Protein AF-A0A258LQA0-F1 (afdb_monomer_lite)

Sequence (66 aa):
LTVDLEKQQVITPDGTAYSFDVAPFRKHCLINGLDDIGLTLQHADKIKAYEAERILKMPWLTTQLP

Structure (mmCIF, N/CA/C/O backbone):
data_AF-A0A258LQA0-F1
#
_entry.id   AF-A0A258LQA0-F1
#
loop_
_atom_site.group_PDB
_atom_site.id
_atom_site.type_symbol
_atom_site.label_atom_id
_atom_site.label_alt_id
_atom_site.label_comp_id
_atom_site.label_asym_id
_atom_site.label_entity_id
_atom_site.label_seq_id
_atom_site.pdbx_PDB_ins_code
_atom_site.Cartn_x
_atom_site.Cartn_y
_atom_site.Cartn_z
_atom_site.occupancy
_atom_site.B_iso_or_equiv
_atom_site.auth_seq_id
_atom_site.auth_comp_id
_atom_site.auth_asym_id
_atom_site.auth_atom_id
_atom_site.pdbx_PDB_model_num
ATOM 1 N N . LEU A 1 1 ? -7.308 0.506 25.035 1.00 94.94 1 LEU A N 1
ATOM 2 C CA . LEU A 1 1 ? -8.014 0.668 23.749 1.00 94.94 1 LEU A CA 1
ATOM 3 C C . LEU A 1 1 ? -7.121 0.061 22.686 1.00 94.94 1 LEU A C 1
ATOM 5 O O . LEU A 1 1 ? -5.965 0.462 22.613 1.00 94.94 1 LEU A O 1
ATOM 9 N N . THR A 1 2 ? -7.632 -0.895 21.922 1.00 98.06 2 THR A N 1
ATOM 10 C CA . THR A 1 2 ? -6.895 -1.586 20.857 1.00 98.06 2 THR A CA 1
ATOM 11 C C . THR A 1 2 ? -7.657 -1.411 19.552 1.00 98.06 2 THR A C 1
ATOM 13 O O . THR A 1 2 ? -8.877 -1.547 19.536 1.00 98.06 2 THR A O 1
ATOM 16 N N . VAL A 1 3 ? -6.952 -1.106 18.465 1.00 97.56 3 VAL A N 1
ATOM 17 C CA . VAL A 1 3 ? -7.535 -1.016 17.121 1.00 97.56 3 VAL A CA 1
ATOM 18 C C . VAL A 1 3 ? -6.927 -2.133 16.283 1.00 97.56 3 VAL A C 1
ATOM 20 O O . VAL A 1 3 ? -5.739 -2.098 15.975 1.00 97.56 3 VAL A O 1
ATOM 23 N N . ASP A 1 4 ? -7.731 -3.140 15.960 1.00 97.69 4 ASP A N 1
ATOM 24 C CA . ASP A 1 4 ? -7.342 -4.297 15.156 1.00 97.69 4 ASP A CA 1
ATOM 25 C C . ASP A 1 4 ? -7.857 -4.089 13.727 1.00 97.69 4 ASP A C 1
ATOM 27 O O . ASP A 1 4 ? -9.043 -4.258 13.437 1.00 97.69 4 ASP A O 1
ATOM 31 N N . LEU A 1 5 ? -6.967 -3.673 12.826 1.00 98.06 5 LEU A N 1
ATOM 32 C CA . LEU A 1 5 ? -7.317 -3.430 11.428 1.00 98.06 5 LEU A CA 1
ATOM 33 C C . LEU A 1 5 ? -7.556 -4.732 10.645 1.00 98.06 5 LEU A C 1
ATOM 35 O O . LEU A 1 5 ? -8.355 -4.743 9.706 1.00 98.06 5 LEU A O 1
ATOM 39 N N . GLU A 1 6 ? -6.910 -5.837 11.022 1.00 96.94 6 GLU A N 1
ATOM 40 C CA . GLU A 1 6 ? -7.103 -7.131 10.360 1.00 96.94 6 GLU A CA 1
ATOM 41 C C . GLU A 1 6 ? -8.517 -7.658 10.592 1.00 96.94 6 GLU A C 1
ATOM 43 O O . GLU A 1 6 ? -9.180 -8.079 9.638 1.00 96.94 6 GLU A O 1
ATOM 48 N N . LYS A 1 7 ? -9.016 -7.549 11.825 1.00 97.62 7 LYS A N 1
ATOM 49 C CA . LYS A 1 7 ? -10.398 -7.905 12.185 1.00 97.62 7 LYS A CA 1
ATOM 50 C C . LYS A 1 7 ? -11.397 -6.773 11.966 1.00 97.62 7 LYS A C 1
ATOM 52 O O . LYS A 1 7 ? -12.595 -7.021 12.020 1.00 97.62 7 LYS A O 1
ATOM 57 N N . GLN A 1 8 ? -10.911 -5.563 11.693 1.00 98.31 8 GLN A N 1
ATOM 58 C CA . GLN A 1 8 ? -11.693 -4.329 11.602 1.00 98.31 8 GLN A CA 1
ATOM 59 C C . GLN A 1 8 ? -12.539 -4.077 12.858 1.00 98.31 8 GLN A C 1
ATOM 61 O O . GLN A 1 8 ? -13.754 -3.878 12.799 1.00 98.31 8 GLN A O 1
ATOM 66 N N . GLN A 1 9 ? -11.875 -4.117 14.015 1.00 98.44 9 GLN A N 1
ATOM 67 C CA . GLN A 1 9 ? -12.500 -3.932 15.319 1.00 98.44 9 GLN A CA 1
ATOM 68 C C . GLN A 1 9 ? -11.771 -2.898 16.174 1.00 98.44 9 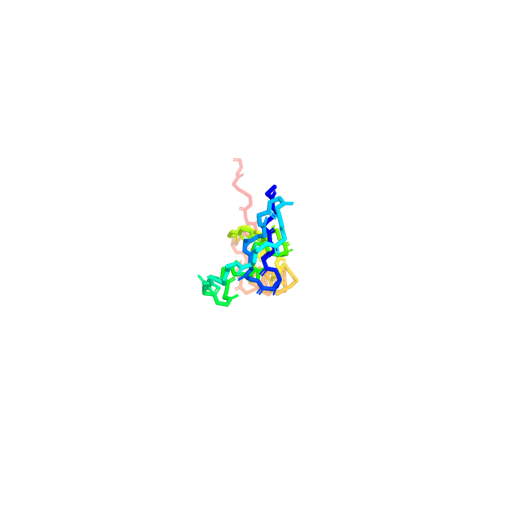GLN A C 1
ATOM 70 O O . GLN A 1 9 ? -10.542 -2.839 16.214 1.00 98.44 9 GLN A O 1
ATOM 75 N N . VAL A 1 10 ? -12.545 -2.115 16.918 1.00 98.44 10 VAL A N 1
ATOM 76 C CA . VAL A 1 10 ? -12.063 -1.320 18.049 1.00 98.44 10 VAL A CA 1
ATOM 77 C C . VAL A 1 10 ? -12.459 -2.046 19.330 1.00 98.44 10 VAL A C 1
ATOM 79 O O . VAL A 1 10 ? -13.642 -2.283 19.563 1.00 98.44 10 VAL A O 1
ATOM 82 N N . ILE A 1 11 ? -11.471 -2.406 20.147 1.00 98.50 11 ILE A N 1
ATOM 83 C CA . ILE A 1 11 ? -11.641 -3.167 21.388 1.00 98.50 11 ILE A CA 1
ATOM 84 C C . ILE A 1 11 ? -11.349 -2.242 22.574 1.00 98.50 11 ILE A C 1
ATOM 86 O O . ILE A 1 11 ? -10.238 -1.712 22.729 1.00 98.50 11 ILE A O 1
ATOM 90 N N . THR A 1 12 ? -12.355 -2.008 23.410 1.00 98.00 12 THR A N 1
ATOM 91 C CA . THR A 1 12 ? -12.250 -1.172 24.614 1.00 98.00 12 THR A CA 1
ATOM 92 C C . THR A 1 12 ? -11.536 -1.915 25.755 1.00 98.00 12 THR A C 1
ATOM 94 O O . THR A 1 12 ? -11.368 -3.133 25.695 1.00 98.00 12 THR A O 1
ATOM 97 N N . PRO A 1 13 ? -11.048 -1.211 26.799 1.00 97.75 13 PRO A N 1
ATOM 98 C CA . PRO A 1 13 ? -10.320 -1.850 27.905 1.00 97.75 13 PRO A CA 1
ATOM 99 C C . PRO A 1 13 ? -11.108 -2.923 28.673 1.00 97.75 13 PRO A C 1
ATOM 101 O O . PRO A 1 13 ? -10.500 -3.797 29.278 1.00 97.75 13 PRO A O 1
ATOM 104 N N . ASP A 1 14 ? -12.437 -2.855 28.648 1.00 97.25 14 ASP A N 1
ATOM 105 C CA . ASP A 1 14 ? -13.360 -3.836 29.234 1.00 97.25 14 ASP A CA 1
ATOM 106 C C . ASP A 1 14 ? -13.644 -5.040 28.308 1.00 97.25 14 ASP A C 1
ATOM 108 O O . ASP A 1 14 ? -14.379 -5.947 28.688 1.00 97.25 14 ASP A O 1
ATOM 112 N N . GLY A 1 15 ? -13.057 -5.070 27.106 1.00 96.94 15 GLY A N 1
ATOM 113 C CA . GLY A 1 15 ? -13.178 -6.164 26.139 1.00 96.94 15 GLY A CA 1
ATOM 114 C C . GLY A 1 15 ? -14.328 -6.027 25.139 1.00 96.94 15 GLY A C 1
ATOM 115 O O . GLY A 1 15 ? -14.446 -6.871 24.249 1.00 96.94 15 GLY A O 1
ATOM 116 N N . THR A 1 16 ? -15.150 -4.977 25.227 1.00 98.31 16 THR A N 1
ATOM 117 C CA . THR A 1 16 ? -16.221 -4.740 24.245 1.00 98.31 16 THR A CA 1
ATOM 118 C C . THR A 1 16 ? -15.627 -4.443 22.863 1.00 98.31 16 THR A C 1
ATOM 120 O O . THR A 1 16 ? -14.705 -3.637 22.730 1.00 98.31 16 THR A O 1
ATOM 123 N N . ALA A 1 17 ? -16.148 -5.097 21.820 1.00 98.38 17 ALA A N 1
ATOM 124 C CA . ALA A 1 17 ? -15.660 -4.968 20.448 1.00 98.38 17 ALA A CA 1
ATOM 125 C C . ALA A 1 17 ? -16.690 -4.279 19.543 1.00 98.38 17 ALA A C 1
ATOM 127 O O . ALA A 1 17 ? -17.844 -4.699 19.461 1.00 98.38 17 ALA A O 1
ATOM 128 N N . TYR A 1 18 ? -16.244 -3.256 18.817 1.00 98.62 18 TYR A N 1
ATOM 129 C CA . TYR A 1 18 ? -17.042 -2.508 17.846 1.00 98.62 18 TYR A CA 1
ATOM 130 C C . TYR A 1 18 ? -16.467 -2.711 16.451 1.00 98.62 18 TYR A C 1
ATOM 132 O O . TYR A 1 18 ? -15.275 -2.494 16.242 1.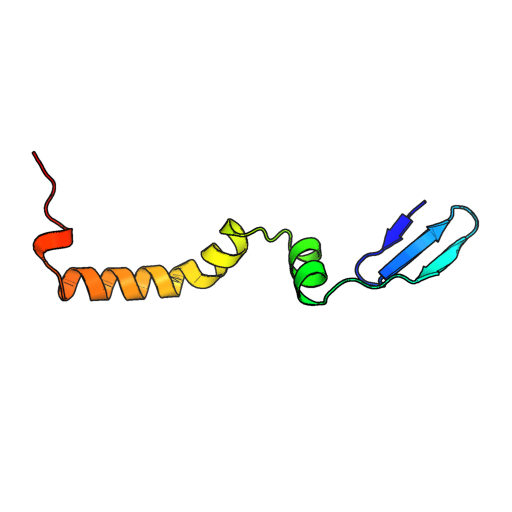00 98.62 18 TYR A O 1
ATOM 140 N N . SER A 1 19 ? -17.305 -3.123 15.501 1.00 98.38 19 SER A N 1
ATOM 141 C CA . SER A 1 19 ? -16.871 -3.327 14.115 1.00 98.38 19 SER A CA 1
ATOM 142 C C . SER A 1 19 ? -16.846 -2.007 13.351 1.00 98.38 19 SER A C 1
ATOM 144 O O . SER A 1 19 ? -17.663 -1.120 13.604 1.00 98.38 19 SER A O 1
ATOM 146 N N . PHE A 1 20 ? -15.925 -1.894 12.403 1.00 98.31 20 PHE A N 1
ATOM 147 C CA . PHE A 1 20 ? -15.885 -0.805 11.434 1.00 98.31 20 PHE A CA 1
ATOM 148 C C . PHE A 1 20 ? -15.572 -1.352 10.043 1.00 98.31 20 PHE A C 1
ATOM 150 O O . PHE A 1 20 ? -15.112 -2.481 9.902 1.00 98.31 20 PHE A O 1
ATOM 157 N N . ASP A 1 21 ? -15.777 -0.524 9.023 1.00 98.06 21 ASP A N 1
ATOM 158 C CA . ASP A 1 21 ? -15.454 -0.867 7.644 1.00 98.06 21 ASP A CA 1
ATOM 159 C C . ASP A 1 21 ? -14.380 0.061 7.083 1.00 98.06 21 ASP A C 1
ATOM 161 O O . ASP A 1 21 ? -14.384 1.276 7.299 1.00 98.06 21 ASP A O 1
ATOM 165 N N . VAL A 1 22 ? -13.470 -0.518 6.306 1.00 97.44 22 VAL A N 1
ATOM 166 C CA . VAL A 1 22 ? -12.502 0.202 5.482 1.00 97.44 22 VAL A CA 1
ATOM 167 C C . VAL A 1 22 ? -12.490 -0.408 4.084 1.00 97.44 22 VAL A C 1
ATOM 169 O O . VAL A 1 22 ? -12.608 -1.618 3.903 1.00 97.44 22 VAL A O 1
ATOM 172 N N . ALA A 1 23 ? -12.295 0.436 3.069 1.00 98.19 23 ALA A N 1
ATOM 173 C CA . ALA A 1 23 ? -12.150 -0.031 1.695 1.00 98.19 23 ALA A CA 1
ATOM 174 C C . ALA A 1 23 ? -11.008 -1.071 1.588 1.00 98.19 23 ALA A C 1
ATOM 176 O O . ALA A 1 23 ? -9.905 -0.787 2.072 1.00 98.19 23 ALA A O 1
ATOM 177 N N . PRO A 1 24 ? -11.206 -2.224 0.913 1.00 98.12 24 PRO A N 1
ATOM 178 C CA . PRO A 1 24 ? -10.221 -3.312 0.880 1.00 98.12 24 PRO A CA 1
ATOM 179 C C . PRO A 1 24 ? -8.820 -2.875 0.446 1.00 98.12 24 PRO A C 1
ATOM 181 O O . PRO A 1 24 ? -7.828 -3.285 1.042 1.00 98.12 24 PRO A O 1
ATOM 184 N N . PHE A 1 25 ? -8.738 -1.981 -0.544 1.00 97.19 25 PHE A N 1
ATOM 185 C CA . PHE A 1 25 ? -7.470 -1.420 -1.003 1.00 97.19 25 PHE A CA 1
ATOM 186 C C . PHE A 1 25 ? -6.754 -0.618 0.093 1.00 97.19 25 PHE A C 1
ATOM 188 O O . PHE A 1 25 ? -5.572 -0.827 0.339 1.00 97.19 25 PHE A O 1
ATOM 195 N N . ARG A 1 26 ? -7.477 0.239 0.828 1.00 97.50 26 ARG A N 1
ATOM 196 C CA . ARG A 1 26 ? -6.886 0.997 1.942 1.00 97.50 26 ARG A CA 1
ATOM 197 C C . ARG A 1 26 ? -6.433 0.076 3.070 1.00 97.50 26 ARG A C 1
ATOM 199 O O . ARG A 1 26 ? -5.357 0.297 3.613 1.00 97.50 26 ARG A O 1
ATOM 206 N N . LYS A 1 27 ? -7.211 -0.965 3.399 1.00 98.00 27 LYS A N 1
ATOM 207 C CA . LYS A 1 27 ? -6.795 -1.988 4.374 1.00 98.00 27 LYS A CA 1
ATOM 208 C C . LYS A 1 27 ? -5.4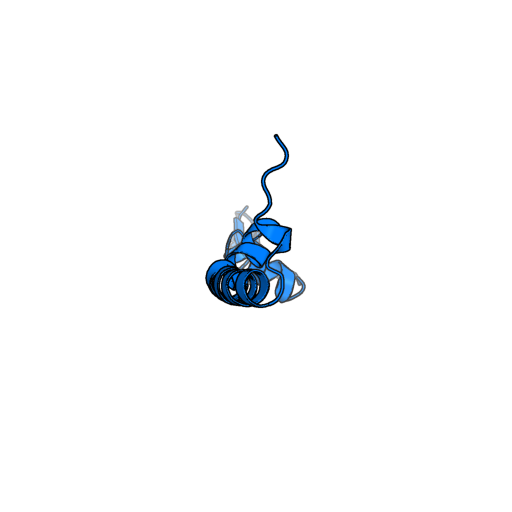87 -2.642 3.942 1.00 98.00 27 LYS A C 1
ATOM 210 O O . LYS A 1 27 ? -4.567 -2.724 4.744 1.00 98.00 27 LYS A O 1
ATOM 215 N N . HIS A 1 28 ? -5.394 -3.067 2.682 1.00 97.56 28 HIS A N 1
ATOM 216 C CA . HIS A 1 28 ? -4.177 -3.656 2.133 1.00 97.56 28 HIS A CA 1
ATOM 217 C C . HIS A 1 28 ? -2.976 -2.713 2.276 1.00 97.56 28 HIS A C 1
ATOM 219 O O . HIS A 1 28 ? -1.947 -3.138 2.798 1.00 97.56 28 HIS A O 1
ATOM 225 N N . CYS A 1 29 ? -3.120 -1.441 1.891 1.00 97.94 29 CYS A N 1
ATOM 226 C CA . CYS A 1 29 ? -2.042 -0.463 2.018 1.00 97.94 29 CYS A CA 1
ATOM 227 C C . CYS A 1 29 ? -1.607 -0.262 3.474 1.00 97.94 29 CYS A C 1
ATOM 229 O O . CYS A 1 29 ? -0.421 -0.340 3.771 1.00 97.94 29 CYS A O 1
ATOM 231 N N . LEU A 1 30 ? -2.555 -0.078 4.395 1.00 97.38 30 LEU A N 1
ATOM 232 C CA . LEU A 1 30 ? -2.265 0.136 5.815 1.00 97.38 30 LEU A CA 1
ATOM 233 C C . LEU A 1 30 ? -1.600 -1.080 6.477 1.00 97.38 30 LEU A C 1
ATOM 235 O O . LEU A 1 30 ? -0.669 -0.909 7.256 1.00 97.38 30 LEU A O 1
ATOM 239 N N . ILE A 1 31 ? -2.047 -2.298 6.152 1.00 97.50 31 ILE A N 1
ATOM 240 C CA . ILE A 1 31 ? -1.470 -3.540 6.691 1.00 97.50 31 ILE A CA 1
ATOM 241 C C . ILE A 1 31 ? -0.046 -3.771 6.173 1.00 97.50 31 ILE A C 1
ATOM 243 O O . ILE A 1 31 ? 0.811 -4.227 6.922 1.00 97.50 31 ILE A O 1
ATOM 247 N N . ASN A 1 32 ? 0.220 -3.449 4.905 1.00 96.94 32 ASN A N 1
ATOM 248 C CA . ASN A 1 32 ? 1.517 -3.701 4.270 1.00 96.94 32 ASN A CA 1
ATOM 249 C C . ASN A 1 32 ? 2.463 -2.487 4.306 1.00 96.94 32 ASN A C 1
ATOM 251 O O . ASN A 1 32 ? 3.552 -2.555 3.742 1.00 96.94 32 ASN A O 1
ATOM 255 N N . GLY A 1 33 ? 2.058 -1.377 4.933 1.00 96.56 33 GLY A N 1
ATOM 256 C CA . GLY A 1 33 ? 2.848 -0.143 4.983 1.00 96.56 33 GLY A CA 1
ATOM 257 C C . GLY A 1 33 ? 3.078 0.503 3.612 1.00 96.56 33 GLY A C 1
ATOM 258 O O . GLY A 1 33 ? 4.142 1.069 3.380 1.00 96.56 33 GLY A O 1
ATOM 259 N N . LEU A 1 34 ? 2.118 0.385 2.691 1.00 98.00 34 LEU A N 1
ATOM 260 C CA . LEU A 1 34 ? 2.238 0.895 1.324 1.00 98.00 34 LEU A CA 1
ATOM 261 C C . LEU A 1 34 ? 1.688 2.319 1.217 1.00 98.00 34 LEU A C 1
ATOM 263 O O . LEU A 1 34 ? 0.541 2.583 1.582 1.00 98.00 34 LEU A O 1
ATOM 267 N N . ASP A 1 35 ? 2.490 3.201 0.637 1.00 97.25 35 ASP A N 1
ATOM 268 C CA . ASP A 1 35 ? 2.091 4.501 0.103 1.00 97.25 35 ASP A CA 1
ATOM 269 C C . ASP A 1 35 ? 2.170 4.486 -1.438 1.00 97.25 35 ASP A C 1
ATOM 271 O O . ASP A 1 35 ? 2.401 3.441 -2.052 1.00 97.25 35 ASP A O 1
ATOM 275 N N . ASP A 1 36 ? 1.974 5.634 -2.089 1.00 97.06 36 ASP A N 1
ATOM 276 C CA . ASP A 1 36 ? 2.016 5.728 -3.55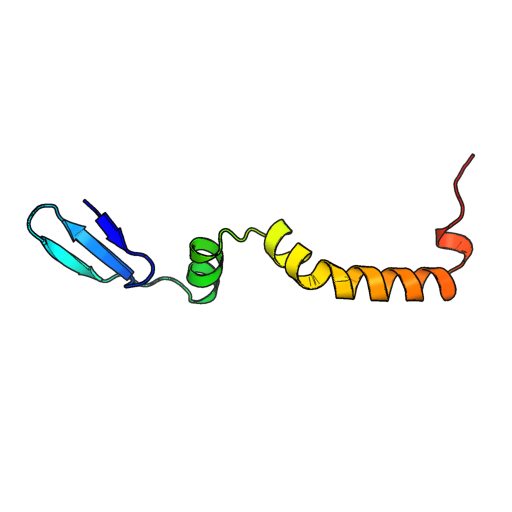6 1.00 97.06 36 ASP A CA 1
ATOM 277 C C . ASP A 1 36 ? 3.387 5.322 -4.134 1.00 97.06 36 ASP A C 1
ATOM 279 O O . ASP A 1 36 ? 3.472 4.703 -5.203 1.00 97.06 36 ASP A O 1
ATOM 283 N N . ILE A 1 37 ? 4.474 5.618 -3.411 1.00 97.00 37 ILE A N 1
ATOM 284 C CA . ILE A 1 37 ? 5.833 5.219 -3.793 1.00 97.00 37 ILE A CA 1
ATOM 285 C C . ILE A 1 37 ? 5.999 3.707 -3.620 1.00 97.00 37 ILE A C 1
ATOM 287 O O . ILE A 1 37 ? 6.457 3.036 -4.543 1.00 97.00 37 ILE A O 1
ATOM 291 N N . GLY A 1 38 ? 5.590 3.149 -2.484 1.00 96.75 38 GLY A N 1
ATOM 292 C CA . GLY A 1 38 ? 5.629 1.720 -2.187 1.00 96.75 38 GLY A CA 1
ATOM 293 C C . GLY A 1 38 ? 4.830 0.902 -3.197 1.00 96.75 38 GLY A C 1
ATOM 294 O O . GLY A 1 38 ? 5.339 -0.094 -3.711 1.00 96.75 38 GLY A O 1
ATOM 295 N N . LEU A 1 39 ? 3.630 1.360 -3.561 1.00 97.25 39 LEU A N 1
ATOM 296 C CA . LEU A 1 39 ? 2.820 0.770 -4.632 1.00 97.25 39 LEU A CA 1
ATOM 297 C C . LEU A 1 39 ? 3.553 0.802 -5.977 1.00 97.25 39 LEU A C 1
ATOM 299 O O . LEU A 1 39 ? 3.578 -0.196 -6.693 1.00 97.25 39 LEU A O 1
ATOM 303 N N . THR A 1 40 ? 4.208 1.916 -6.306 1.00 96.81 40 THR A N 1
ATOM 304 C CA . THR A 1 40 ? 5.014 2.027 -7.531 1.00 96.81 40 THR A CA 1
ATOM 305 C C . THR A 1 40 ? 6.204 1.061 -7.511 1.00 96.81 40 THR A C 1
ATOM 307 O O . THR A 1 40 ? 6.490 0.391 -8.507 1.00 96.81 40 THR A O 1
ATOM 310 N N . LEU A 1 41 ? 6.881 0.928 -6.368 1.00 96.62 41 LEU A N 1
ATOM 311 C CA . LEU A 1 41 ? 8.044 0.054 -6.199 1.00 96.62 41 LEU A CA 1
ATOM 312 C C . LEU A 1 41 ? 7.698 -1.437 -6.291 1.00 96.62 41 LEU A C 1
ATOM 314 O O . LEU A 1 41 ? 8.556 -2.223 -6.693 1.00 96.62 41 LEU A O 1
ATOM 318 N N . GLN A 1 42 ? 6.445 -1.837 -6.049 1.00 96.81 42 GLN A N 1
ATOM 319 C CA . GLN A 1 42 ? 5.983 -3.203 -6.348 1.00 96.81 42 GLN A CA 1
ATOM 320 C C . GLN A 1 42 ? 6.101 -3.561 -7.840 1.00 96.81 42 GLN A C 1
ATOM 322 O O . GLN A 1 42 ? 6.039 -4.734 -8.214 1.00 96.81 42 GLN A O 1
ATOM 327 N N . HIS A 1 43 ? 6.286 -2.571 -8.713 1.00 97.38 43 HIS A N 1
ATOM 328 C CA . HIS A 1 43 ? 6.485 -2.756 -10.146 1.00 97.38 43 HIS A CA 1
ATOM 329 C C . HIS A 1 43 ? 7.924 -2.499 -10.603 1.00 97.38 43 HIS A C 1
ATOM 331 O O . HIS A 1 43 ? 8.162 -2.453 -11.810 1.00 97.38 43 HIS A O 1
ATOM 337 N N . ALA A 1 44 ? 8.888 -2.385 -9.682 1.00 97.44 44 ALA A N 1
ATOM 338 C CA . ALA A 1 44 ? 10.271 -2.013 -9.988 1.00 97.44 44 ALA A CA 1
ATOM 339 C C . ALA A 1 44 ? 10.889 -2.842 -11.126 1.00 97.44 44 ALA A C 1
ATOM 341 O O . ALA A 1 44 ? 11.505 -2.278 -12.025 1.00 97.44 44 ALA A O 1
ATOM 342 N N . ASP A 1 45 ? 10.689 -4.160 -11.149 1.00 98.00 45 ASP A N 1
ATOM 343 C CA . ASP A 1 45 ? 11.280 -5.002 -12.196 1.00 98.00 45 ASP A CA 1
ATOM 344 C C . ASP A 1 45 ? 10.601 -4.830 -13.560 1.00 98.00 45 ASP A C 1
ATOM 346 O O . ASP A 1 45 ? 11.274 -4.852 -14.591 1.00 98.00 45 ASP A O 1
ATOM 350 N N . LYS A 1 46 ? 9.287 -4.569 -13.586 1.00 98.12 46 LYS A N 1
ATOM 351 C CA . LYS A 1 46 ? 8.572 -4.223 -14.826 1.00 98.12 46 LYS A CA 1
ATOM 352 C C . LYS A 1 46 ? 9.024 -2.867 -15.359 1.00 98.12 46 LYS A C 1
ATOM 354 O O . LYS A 1 46 ? 9.218 -2.730 -16.563 1.00 98.12 46 LYS A O 1
ATOM 359 N N . ILE A 1 47 ? 9.209 -1.893 -14.468 1.00 97.25 47 ILE A N 1
ATOM 360 C CA . ILE A 1 47 ? 9.727 -0.564 -14.806 1.00 97.25 47 ILE A CA 1
ATOM 361 C C . ILE A 1 47 ? 11.130 -0.701 -15.404 1.00 97.25 47 ILE A C 1
ATOM 363 O O . ILE A 1 47 ? 11.346 -0.240 -16.519 1.00 97.25 47 ILE A O 1
ATOM 367 N N . LYS A 1 48 ? 12.043 -1.428 -14.744 1.00 97.44 48 LYS A N 1
ATOM 368 C CA . LYS A 1 48 ? 13.399 -1.690 -15.263 1.00 97.44 48 LYS A CA 1
ATOM 369 C C . LYS A 1 48 ? 13.379 -2.353 -16.641 1.00 97.44 48 LYS A C 1
ATOM 371 O O . LYS A 1 48 ? 14.117 -1.934 -17.527 1.00 97.44 48 LYS A O 1
ATOM 376 N N . ALA A 1 49 ? 12.548 -3.380 -16.831 1.00 98.12 49 ALA A N 1
ATOM 377 C CA . ALA A 1 49 ? 12.441 -4.080 -18.111 1.00 98.12 49 ALA A CA 1
ATOM 378 C C . ALA A 1 49 ? 11.944 -3.148 -19.227 1.00 98.12 49 ALA A C 1
ATOM 380 O O . ALA A 1 49 ? 12.527 -3.108 -20.311 1.00 98.12 49 ALA A O 1
ATOM 381 N N . TYR A 1 50 ? 10.909 -2.359 -18.937 1.00 96.94 50 TYR A N 1
ATOM 382 C CA . TYR A 1 50 ? 10.389 -1.356 -19.858 1.00 96.94 50 TYR A CA 1
ATOM 383 C C . TYR A 1 50 ? 11.437 -0.286 -20.196 1.00 96.94 50 TYR A C 1
ATOM 385 O O . TYR A 1 50 ? 11.611 0.057 -21.363 1.00 96.94 50 TYR A O 1
ATOM 393 N N . GLU A 1 51 ? 12.162 0.232 -19.203 1.00 95.81 51 GLU A N 1
ATOM 394 C CA . GLU A 1 51 ? 13.202 1.24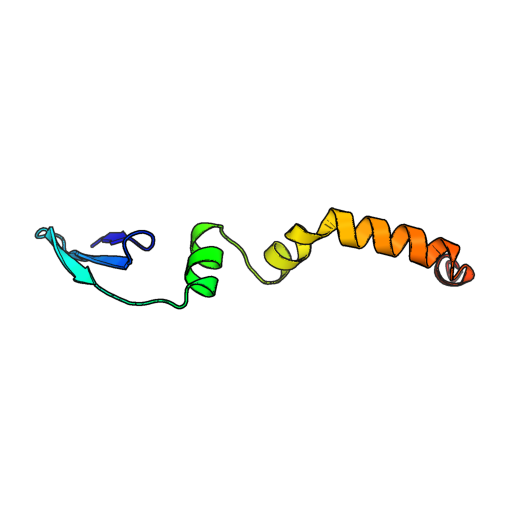4 -19.412 1.00 95.81 51 GLU A CA 1
ATOM 395 C C . GLU A 1 51 ? 14.368 0.713 -20.251 1.00 95.81 51 GLU A C 1
ATOM 397 O O . GLU A 1 51 ? 14.822 1.405 -21.166 1.00 95.81 51 GLU A O 1
ATOM 402 N N . ALA A 1 52 ? 14.798 -0.528 -20.011 1.00 95.56 52 ALA A N 1
ATOM 403 C CA . ALA A 1 52 ? 15.824 -1.184 -20.817 1.00 95.56 52 ALA A CA 1
ATOM 404 C C . ALA A 1 52 ? 15.400 -1.297 -22.291 1.00 95.56 52 ALA A C 1
ATOM 406 O O . ALA A 1 52 ? 16.160 -0.932 -23.188 1.00 95.56 52 ALA A O 1
ATOM 407 N N . GLU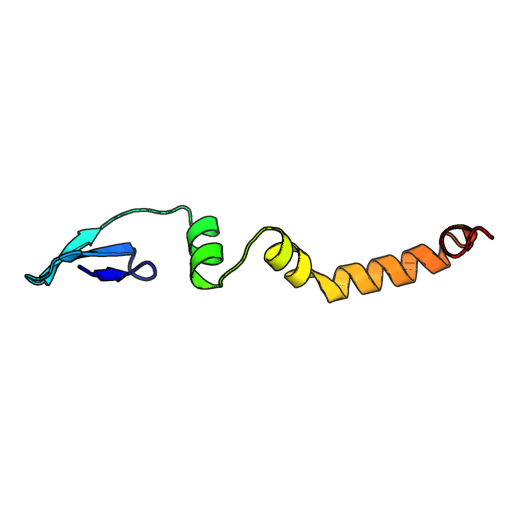 A 1 53 ? 14.167 -1.736 -22.557 1.00 97.06 53 GLU A N 1
ATOM 408 C CA . GLU A 1 53 ? 13.624 -1.806 -23.918 1.00 97.06 53 GLU A CA 1
ATOM 409 C C . GLU A 1 53 ? 13.496 -0.415 -24.557 1.00 97.06 53 GLU A C 1
ATOM 411 O O . GLU A 1 53 ? 13.816 -0.218 -25.734 1.00 97.06 53 GLU A O 1
ATOM 416 N N . ARG A 1 54 ? 13.048 0.573 -23.780 1.00 96.06 54 ARG A N 1
ATOM 417 C CA . ARG A 1 54 ? 12.842 1.946 -24.243 1.00 96.06 54 ARG A CA 1
ATOM 418 C C . ARG A 1 54 ? 14.150 2.602 -24.681 1.00 96.06 54 ARG A C 1
ATOM 420 O O . ARG A 1 54 ? 14.148 3.271 -25.711 1.00 96.06 54 ARG A O 1
ATOM 427 N N . ILE A 1 55 ? 15.252 2.387 -23.960 1.00 95.56 55 ILE A N 1
ATOM 428 C CA . ILE A 1 55 ? 16.579 2.905 -24.336 1.00 95.56 55 ILE A CA 1
ATOM 429 C C . ILE A 1 55 ? 17.039 2.330 -25.684 1.00 95.56 55 ILE A C 1
ATOM 431 O O . ILE A 1 55 ? 17.549 3.074 -26.519 1.00 95.56 55 ILE A O 1
ATOM 435 N N . LEU A 1 56 ? 16.796 1.039 -25.942 1.00 94.06 56 LEU A N 1
ATOM 436 C CA . LEU A 1 56 ? 17.139 0.410 -27.225 1.00 94.06 56 LEU A CA 1
ATOM 437 C C . LEU A 1 56 ? 16.319 0.982 -28.390 1.00 94.06 56 LEU A C 1
ATOM 439 O O . LEU A 1 56 ? 16.843 1.168 -29.487 1.00 94.06 56 LEU A O 1
ATOM 443 N N . LYS A 1 57 ? 15.033 1.274 -28.159 1.00 96.19 57 LYS A N 1
ATOM 444 C CA . LYS A 1 57 ? 14.130 1.845 -29.175 1.00 96.19 57 LYS A CA 1
ATOM 445 C C . LYS A 1 57 ? 14.328 3.344 -29.392 1.00 96.19 57 LYS A C 1
ATOM 447 O O . LYS A 1 57 ? 13.983 3.849 -30.458 1.00 96.19 57 LYS A O 1
ATOM 452 N N . MET A 1 58 ? 14.834 4.057 -28.389 1.00 94.88 58 MET A N 1
ATOM 453 C CA . MET A 1 58 ? 14.955 5.515 -28.385 1.00 94.88 58 MET A CA 1
ATOM 454 C C . MET A 1 58 ? 16.381 5.943 -27.991 1.00 94.88 58 MET A C 1
ATOM 456 O O . MET A 1 58 ? 16.586 6.444 -26.882 1.00 94.88 58 MET A O 1
ATOM 460 N N . PRO A 1 59 ? 17.377 5.804 -28.890 1.00 89.00 59 PRO A N 1
ATOM 461 C CA . PRO A 1 59 ? 18.790 6.032 -28.559 1.00 89.00 59 PRO A CA 1
ATOM 462 C C . PRO A 1 59 ? 19.134 7.458 -28.094 1.00 89.00 59 PRO A C 1
ATOM 464 O O . PRO A 1 59 ? 20.154 7.673 -27.448 1.00 89.00 59 PRO A O 1
ATOM 467 N N . TRP A 1 60 ? 18.287 8.451 -28.387 1.00 90.56 60 TRP A N 1
ATOM 468 C CA . TRP A 1 60 ? 18.470 9.831 -27.917 1.00 90.56 60 TRP A CA 1
ATOM 469 C C . TRP A 1 60 ? 18.195 10.015 -26.414 1.00 90.56 60 TRP A C 1
ATOM 471 O O . TRP A 1 60 ? 18.511 11.063 -25.862 1.00 90.56 60 TRP A O 1
ATOM 481 N N . LEU A 1 61 ? 17.606 9.025 -25.730 1.00 90.69 61 LEU A N 1
ATOM 482 C CA . LEU A 1 61 ? 17.369 9.090 -24.281 1.00 90.69 61 LEU A CA 1
ATOM 483 C C . LEU A 1 61 ? 18.653 8.956 -23.456 1.00 90.69 61 LEU A C 1
ATOM 485 O O . LEU A 1 61 ? 18.682 9.381 -22.307 1.00 90.69 61 LEU A O 1
ATOM 489 N N . THR A 1 62 ? 19.707 8.371 -24.025 1.00 85.62 62 THR A N 1
ATOM 490 C CA . THR A 1 62 ? 21.008 8.210 -23.357 1.00 85.62 62 THR A CA 1
ATOM 491 C C . THR A 1 62 ? 21.966 9.366 -23.625 1.00 85.62 62 THR A C 1
ATOM 493 O O . THR A 1 62 ? 23.112 9.326 -23.182 1.00 85.62 62 THR A O 1
ATOM 496 N N . THR A 1 63 ? 21.536 10.397 -24.355 1.00 80.75 63 THR A N 1
ATOM 497 C CA . THR A 1 63 ? 22.362 11.578 -24.604 1.00 80.75 63 THR A CA 1
ATOM 498 C C . THR A 1 63 ? 22.505 12.377 -23.311 1.00 80.75 63 THR A C 1
ATOM 500 O O . THR A 1 63 ? 21.575 13.055 -22.882 1.00 80.75 63 THR A O 1
ATOM 503 N N . GLN A 1 64 ? 23.680 12.309 -22.686 1.00 74.31 64 GLN A N 1
ATOM 504 C CA . GLN A 1 64 ? 24.044 13.273 -21.654 1.00 74.31 64 GLN A CA 1
ATOM 505 C C . GLN A 1 64 ? 24.301 14.623 -22.326 1.00 74.31 64 GLN A C 1
ATOM 507 O O . GLN A 1 64 ? 25.099 14.718 -23.260 1.00 74.31 64 GLN A O 1
ATOM 512 N N . LEU A 1 65 ? 23.577 15.650 -21.882 1.00 61.62 65 LEU A N 1
ATOM 513 C CA . LEU A 1 65 ? 23.901 17.031 -22.223 1.00 61.62 65 LEU A CA 1
ATOM 514 C C . LEU A 1 65 ? 25.258 17.381 -21.575 1.00 61.62 65 LEU A C 1
ATOM 516 O O . LEU A 1 65 ? 25.506 16.905 -20.464 1.00 61.62 65 LEU A O 1
ATOM 520 N N . PRO A 1 66 ? 26.130 18.132 -22.272 1.00 70.25 66 PRO A N 1
ATOM 521 C CA . PRO A 1 66 ? 27.446 18.520 -21.762 1.00 70.25 66 PRO A CA 1
ATOM 522 C C . PRO A 1 66 ? 27.372 19.380 -20.496 1.00 70.25 66 PRO A C 1
ATOM 524 O O . PRO A 1 66 ? 26.350 20.083 -20.307 1.00 70.25 66 PRO A O 1
#

Secondary structure (DSSP, 8-state):
-EEETTTTEEE-TT--EEE----HHHHHHHHHT--HHHHHHTTHHHHHHHHHHHHHH-GGGG----

pLDDT: mean 95.26, std 6.61, range [61.62, 98.62]

Foldseek 3Di:
DDQDLVQQWDADPVGDIDHDDDDPVVSVCVVVVDDPVNVVVVCVVVVVVVVVVVCVVPVCVPDDDD

Radius of gyration: 21.84 Å; chains: 1; bounding box: 44×26×58 Å